Protein AF-A0A133YSD1-F1 (afdb_monomer)

Structure (mmCIF, N/CA/C/O backbone):
data_AF-A0A133YSD1-F1
#
_entry.id   AF-A0A133YSD1-F1
#
loop_
_atom_site.group_PDB
_atom_site.id
_atom_site.type_symbol
_atom_site.label_atom_id
_atom_site.label_alt_id
_atom_site.label_comp_id
_atom_site.label_asym_id
_atom_site.label_entity_id
_atom_site.label_seq_id
_atom_site.pdbx_PDB_ins_code
_atom_site.Cartn_x
_atom_site.Cartn_y
_atom_site.Cartn_z
_atom_site.occupancy
_atom_site.B_iso_or_equiv
_atom_site.auth_seq_id
_atom_site.auth_comp_id
_atom_site.auth_asym_id
_atom_site.auth_atom_id
_atom_site.pdbx_PDB_model_num
ATOM 1 N N . MET A 1 1 ? 44.578 26.032 -83.152 1.00 58.03 1 MET A N 1
ATOM 2 C CA . MET A 1 1 ? 44.368 26.162 -81.693 1.00 58.03 1 MET A CA 1
ATOM 3 C C . MET A 1 1 ? 45.734 26.444 -81.077 1.00 58.03 1 MET A C 1
ATOM 5 O O . MET A 1 1 ? 46.670 25.739 -81.428 1.00 58.03 1 MET A O 1
ATOM 9 N N . ASN A 1 2 ? 45.894 27.531 -80.316 1.00 68.88 2 ASN A N 1
ATOM 10 C CA . ASN A 1 2 ? 47.202 27.964 -79.796 1.00 68.88 2 ASN A CA 1
ATOM 11 C C . ASN A 1 2 ? 47.705 26.956 -78.739 1.00 68.88 2 ASN A C 1
ATOM 13 O O . ASN A 1 2 ? 46.908 26.518 -77.911 1.00 68.88 2 ASN A O 1
ATOM 17 N N . THR A 1 3 ? 48.989 26.585 -78.765 1.00 70.50 3 THR A N 1
ATOM 18 C CA . THR A 1 3 ? 49.609 25.597 -77.855 1.00 70.50 3 THR A CA 1
ATOM 19 C C . THR A 1 3 ? 49.386 25.946 -76.387 1.00 70.50 3 THR A C 1
ATOM 21 O O . THR A 1 3 ? 49.043 25.070 -75.597 1.00 70.50 3 THR A O 1
ATOM 24 N N . ALA A 1 4 ? 49.431 27.238 -76.055 1.00 69.56 4 ALA A N 1
ATOM 25 C CA . ALA A 1 4 ? 49.121 27.729 -74.717 1.00 69.56 4 ALA A CA 1
ATOM 26 C C . ALA A 1 4 ? 47.695 27.351 -74.277 1.00 69.56 4 ALA A C 1
ATOM 28 O O . ALA A 1 4 ? 47.485 26.901 -73.158 1.00 69.56 4 ALA A O 1
ATOM 29 N N . GLN A 1 5 ? 46.697 27.464 -75.163 1.00 65.62 5 GLN A N 1
ATOM 30 C CA . GLN A 1 5 ? 45.303 27.157 -74.818 1.00 65.62 5 GLN A CA 1
ATOM 31 C C . GLN A 1 5 ? 45.088 25.665 -74.537 1.00 65.62 5 GLN A C 1
ATOM 33 O O . GLN A 1 5 ? 44.284 25.321 -73.676 1.00 65.62 5 GLN A O 1
ATOM 38 N N . VAL A 1 6 ? 45.815 24.783 -75.229 1.00 70.81 6 VAL A N 1
ATOM 39 C CA . VAL A 1 6 ? 45.734 23.330 -75.010 1.00 70.81 6 VAL A CA 1
ATOM 40 C C . VAL A 1 6 ? 46.334 22.951 -73.651 1.00 70.81 6 VAL A C 1
ATOM 42 O O . VAL A 1 6 ? 45.753 22.142 -72.928 1.00 70.81 6 VAL A O 1
ATOM 45 N N . GLU A 1 7 ? 47.436 23.593 -73.263 1.00 73.19 7 GLU A N 1
ATOM 46 C CA . GLU A 1 7 ? 48.084 23.391 -71.963 1.00 73.19 7 GLU A CA 1
ATOM 47 C C . GLU A 1 7 ? 47.211 23.888 -70.797 1.00 73.19 7 GLU A C 1
ATOM 49 O O . GLU A 1 7 ? 47.020 23.168 -69.815 1.00 73.19 7 GLU A O 1
ATOM 54 N N . TYR A 1 8 ? 46.577 25.060 -70.936 1.00 73.62 8 TYR A N 1
ATOM 55 C CA . TYR A 1 8 ? 45.631 25.571 -69.934 1.00 73.62 8 TYR A CA 1
ATOM 56 C C . TYR A 1 8 ? 44.429 24.644 -69.732 1.00 73.62 8 TYR A C 1
ATOM 58 O O . TYR A 1 8 ? 44.005 24.424 -68.596 1.00 73.62 8 TYR A O 1
ATOM 66 N N . ILE A 1 9 ? 43.889 24.079 -70.815 1.00 73.81 9 IL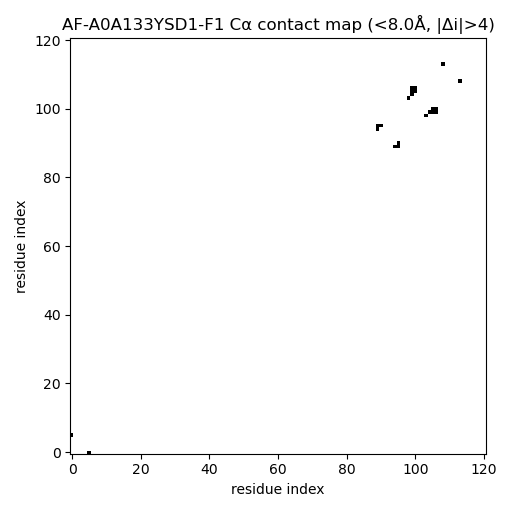E A N 1
ATOM 67 C CA . ILE A 1 9 ? 42.771 23.135 -70.732 1.00 73.81 9 ILE A CA 1
ATOM 68 C C . ILE A 1 9 ? 43.217 21.858 -70.004 1.00 73.81 9 ILE A C 1
ATOM 70 O O . ILE A 1 9 ? 42.516 21.413 -69.095 1.00 73.81 9 ILE A O 1
ATOM 74 N N . GLY A 1 10 ? 44.402 21.321 -70.316 1.00 73.19 10 GLY A N 1
ATOM 75 C CA . GLY A 1 10 ? 44.977 20.158 -69.627 1.00 73.19 10 GLY A CA 1
ATOM 76 C C . GLY A 1 10 ? 45.155 20.377 -68.121 1.00 73.19 10 GLY A C 1
ATOM 77 O O . GLY A 1 10 ? 44.603 19.622 -67.320 1.00 73.19 10 GLY A O 1
ATOM 78 N N . LEU A 1 11 ? 45.815 21.473 -67.737 1.00 73.31 11 LEU A N 1
ATOM 79 C CA . LEU A 1 11 ? 46.028 21.860 -66.335 1.00 73.31 11 LEU A CA 1
ATOM 80 C C . LEU A 1 11 ? 44.710 22.102 -65.583 1.00 73.31 11 LEU A C 1
ATOM 82 O O . LEU A 1 11 ? 44.595 21.780 -64.399 1.00 73.31 11 LEU A O 1
ATOM 86 N N . SER A 1 12 ? 43.699 22.667 -66.252 1.00 76.06 12 SER A N 1
ATOM 87 C CA . SER A 1 12 ? 42.379 22.881 -65.646 1.00 76.06 12 SER A CA 1
ATOM 88 C C . SER A 1 12 ? 41.651 21.562 -65.376 1.00 76.06 12 SER A C 1
ATOM 90 O O . SER A 1 12 ? 41.079 21.384 -64.300 1.00 76.06 12 SER A O 1
ATOM 92 N N . ASN A 1 13 ? 41.738 20.607 -66.303 1.00 74.19 13 ASN A N 1
ATOM 93 C CA . ASN A 1 13 ? 41.088 19.306 -66.183 1.00 74.19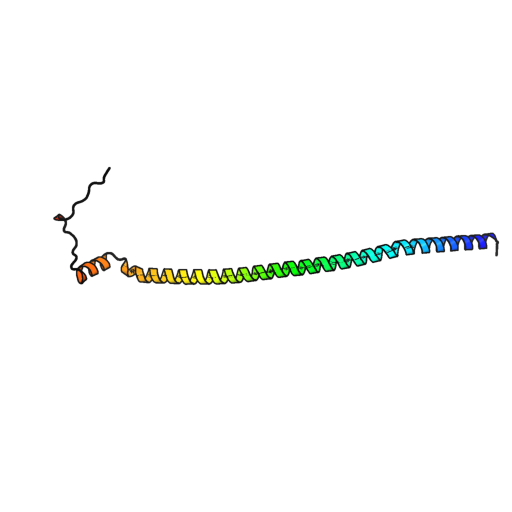 13 ASN A CA 1
ATOM 94 C C . ASN A 1 13 ? 41.739 18.449 -65.092 1.00 74.19 13 ASN A C 1
ATOM 96 O O . ASN A 1 13 ? 41.037 17.775 -64.338 1.00 74.19 13 ASN A O 1
ATOM 100 N N . GLU A 1 14 ? 43.062 18.524 -64.955 1.00 72.94 14 GLU A N 1
ATOM 101 C CA . GLU A 1 14 ? 43.816 17.802 -63.928 1.00 72.94 14 GLU A CA 1
ATOM 102 C C . GLU A 1 14 ? 43.494 18.321 -62.517 1.00 72.94 14 GLU A C 1
ATOM 104 O O . GLU A 1 14 ? 43.200 17.533 -61.617 1.00 72.94 14 GLU A O 1
ATOM 109 N N . ARG A 1 15 ? 43.382 19.647 -62.344 1.00 70.75 15 ARG A N 1
ATOM 110 C CA . ARG A 1 15 ? 42.923 20.257 -61.079 1.00 70.75 15 ARG A CA 1
ATOM 111 C C . ARG A 1 15 ? 41.477 19.899 -60.738 1.00 70.75 15 ARG A C 1
ATOM 113 O O . ARG A 1 15 ? 41.152 19.705 -59.567 1.00 70.75 15 ARG A O 1
ATOM 120 N N . ILE A 1 16 ? 40.595 19.806 -61.736 1.00 71.19 16 ILE A N 1
ATOM 121 C CA . ILE A 1 16 ? 39.201 19.383 -61.525 1.00 71.19 16 ILE A CA 1
ATOM 122 C C . ILE A 1 16 ? 39.144 17.910 -61.090 1.00 71.19 16 ILE A C 1
ATOM 124 O O . ILE A 1 16 ? 38.368 17.570 -60.193 1.00 71.19 16 ILE A O 1
ATOM 128 N N . LEU A 1 17 ? 39.977 17.044 -61.671 1.00 69.25 17 LEU A N 1
ATOM 129 C CA . LEU A 1 17 ? 40.064 15.629 -61.303 1.00 69.25 17 LEU A CA 1
ATOM 130 C C . LEU A 1 17 ? 40.641 15.434 -59.889 1.00 69.25 17 LEU A C 1
ATOM 132 O O . LEU A 1 17 ? 40.110 14.649 -59.097 1.00 69.25 17 LEU A O 1
ATOM 136 N N . GLU A 1 18 ? 41.677 16.192 -59.535 1.00 67.94 18 GLU A N 1
ATOM 137 C CA . GLU A 1 18 ? 42.282 16.179 -58.199 1.00 67.94 18 GLU A CA 1
ATOM 138 C C . GLU A 1 18 ? 41.298 16.668 -57.120 1.00 67.94 18 GLU A C 1
ATOM 140 O O . GLU A 1 18 ? 41.213 16.104 -56.028 1.00 67.94 18 GLU A O 1
ATOM 145 N N . ASN A 1 19 ? 40.490 17.685 -57.425 1.00 64.75 19 ASN A N 1
ATOM 146 C CA . ASN A 1 19 ? 39.504 18.201 -56.478 1.00 64.75 19 ASN A CA 1
ATOM 147 C C . ASN A 1 19 ? 38.330 17.222 -56.278 1.00 64.75 19 ASN A C 1
ATOM 149 O O . ASN A 1 19 ? 37.890 16.997 -55.149 1.00 64.75 19 ASN A O 1
ATOM 153 N N . LYS A 1 20 ? 37.870 16.552 -57.346 1.00 61.97 20 LYS A N 1
ATOM 154 C CA . LYS A 1 20 ? 36.837 15.504 -57.241 1.00 61.97 20 LYS A CA 1
ATOM 155 C C . LYS A 1 20 ? 37.292 14.315 -56.389 1.00 61.97 20 LYS A C 1
ATOM 157 O O . LYS A 1 20 ? 36.555 13.872 -55.513 1.00 61.97 20 LYS A O 1
ATOM 162 N N . THR A 1 21 ? 38.523 13.844 -56.581 1.00 60.25 21 THR A N 1
ATOM 163 C CA . THR A 1 21 ? 39.068 12.703 -55.819 1.00 60.25 21 THR A CA 1
ATOM 164 C C . THR A 1 21 ? 39.270 13.017 -54.332 1.00 60.25 21 THR A C 1
ATOM 166 O O . THR A 1 21 ? 39.033 12.154 -53.484 1.00 60.25 21 THR A O 1
ATOM 169 N N . LYS A 1 22 ? 39.622 14.261 -53.982 1.00 58.72 22 LYS A N 1
ATOM 170 C CA . LYS A 1 22 ? 39.720 14.720 -52.583 1.00 58.72 22 LYS A CA 1
ATOM 171 C C . LYS A 1 22 ? 38.350 14.896 -51.910 1.00 58.72 22 LYS A C 1
ATOM 173 O O . LYS A 1 22 ? 38.215 14.583 -50.727 1.00 58.72 22 LYS A O 1
ATOM 178 N N . ALA A 1 23 ? 37.327 15.340 -52.641 1.00 58.25 23 ALA A N 1
ATOM 179 C CA . ALA A 1 23 ? 35.975 15.541 -52.107 1.00 58.25 23 ALA A CA 1
ATOM 180 C C . ALA A 1 23 ? 35.220 14.222 -51.829 1.00 58.25 23 ALA A C 1
ATOM 182 O O . ALA A 1 23 ? 34.540 14.096 -50.803 1.00 58.25 23 ALA A O 1
ATOM 183 N N . ASP A 1 24 ? 35.383 13.214 -52.688 1.00 55.41 24 ASP A N 1
ATOM 184 C CA . ASP A 1 24 ? 34.696 11.920 -52.549 1.00 55.41 24 ASP A CA 1
ATOM 185 C C . ASP A 1 24 ? 35.234 11.075 -51.374 1.00 55.41 24 ASP A C 1
ATOM 187 O O . ASP A 1 24 ? 34.488 10.325 -50.736 1.00 55.41 24 ASP A O 1
ATOM 191 N N . GLY A 1 25 ? 36.517 11.222 -51.022 1.00 53.72 25 GLY A N 1
ATOM 192 C CA . GLY A 1 25 ? 37.140 10.491 -49.909 1.00 53.72 25 GLY A CA 1
ATOM 193 C C . GLY A 1 25 ? 36.747 10.995 -48.512 1.00 53.72 25 GLY A C 1
ATOM 194 O O . GLY A 1 25 ? 36.651 10.207 -47.568 1.00 53.72 25 GLY A O 1
ATOM 195 N N . ILE A 1 26 ? 36.482 12.298 -48.369 1.00 55.44 26 ILE A N 1
ATOM 196 C CA . ILE A 1 26 ? 36.186 12.940 -47.074 1.00 55.44 26 ILE A CA 1
ATOM 197 C C . ILE A 1 26 ? 34.705 12.769 -46.693 1.00 55.44 26 ILE A C 1
ATOM 199 O O . ILE A 1 26 ? 34.368 12.574 -45.523 1.00 55.44 26 ILE A O 1
ATOM 203 N N . THR A 1 27 ? 33.806 12.783 -47.678 1.00 54.09 27 THR A N 1
ATOM 204 C CA . THR A 1 27 ? 32.347 12.755 -47.463 1.00 54.09 27 THR A CA 1
ATOM 205 C C . THR A 1 27 ? 31.787 11.349 -47.235 1.00 54.09 27 THR A C 1
ATOM 207 O O . THR A 1 27 ? 30.820 11.174 -46.491 1.00 54.09 27 THR A O 1
ATOM 210 N N . ARG A 1 28 ? 32.409 10.311 -47.807 1.00 50.94 28 ARG A N 1
ATOM 211 C CA . ARG A 1 28 ? 31.916 8.927 -47.698 1.00 50.94 28 ARG A CA 1
ATOM 212 C C . ARG A 1 28 ? 32.181 8.293 -46.328 1.00 50.94 28 ARG A C 1
ATOM 214 O O . ARG A 1 28 ? 31.373 7.495 -45.858 1.00 50.94 28 ARG A O 1
ATOM 221 N N . LYS A 1 29 ? 33.274 8.672 -45.652 1.00 51.66 29 LYS A N 1
ATOM 222 C CA . LYS A 1 29 ? 33.590 8.178 -44.300 1.00 51.66 29 LYS A CA 1
ATOM 223 C C . LYS A 1 29 ? 32.648 8.776 -43.246 1.00 51.66 29 LYS A C 1
ATOM 225 O O . LYS A 1 29 ? 32.196 8.054 -42.365 1.00 51.66 29 LYS A O 1
ATOM 230 N N . SER A 1 30 ? 32.298 10.062 -43.357 1.00 58.69 30 SER A N 1
ATOM 231 C CA . SER A 1 30 ? 31.443 10.755 -42.379 1.00 58.69 30 SER A CA 1
ATOM 232 C C . SER A 1 30 ? 29.984 10.278 -42.390 1.00 58.69 30 SER A C 1
ATOM 234 O O . SER A 1 30 ? 29.359 10.216 -41.330 1.00 58.69 30 SER A O 1
ATOM 236 N N . SER A 1 31 ? 29.447 9.875 -43.550 1.00 61.03 31 SER A N 1
ATOM 237 C CA . SER A 1 31 ? 28.067 9.371 -43.643 1.00 61.03 31 SER A CA 1
ATOM 238 C C . SER A 1 31 ? 27.893 8.000 -42.971 1.00 61.03 31 SER A C 1
ATOM 240 O O . SER A 1 31 ? 26.881 7.764 -42.310 1.00 61.03 31 SER A O 1
ATOM 242 N N . LEU A 1 32 ? 28.910 7.130 -43.034 1.00 62.19 32 LEU A N 1
ATOM 243 C CA . LEU A 1 32 ? 28.895 5.829 -42.355 1.00 62.19 32 LEU A CA 1
ATOM 244 C C . LEU A 1 32 ? 28.902 5.983 -40.827 1.00 62.19 32 LEU A C 1
ATOM 246 O O . LEU A 1 32 ? 28.087 5.355 -40.151 1.00 62.19 32 LEU A O 1
ATOM 250 N N . TYR A 1 33 ? 29.747 6.865 -40.276 1.00 71.31 33 TYR A N 1
ATOM 251 C CA . TYR A 1 33 ? 29.742 7.160 -38.834 1.00 71.31 33 TYR A CA 1
ATOM 252 C C . TYR A 1 33 ? 28.422 7.795 -38.375 1.00 71.31 33 TYR A C 1
ATOM 254 O O . TYR A 1 33 ? 27.942 7.494 -37.282 1.00 71.31 33 TYR A O 1
ATOM 262 N N . LYS A 1 34 ? 27.792 8.620 -39.222 1.00 75.25 34 LYS A N 1
ATOM 263 C CA . LYS A 1 34 ? 26.469 9.198 -38.950 1.00 75.25 34 LYS A CA 1
ATOM 264 C C . LYS A 1 34 ? 25.380 8.121 -38.866 1.00 75.25 34 LYS A C 1
ATOM 266 O O . LYS A 1 34 ? 24.559 8.163 -37.953 1.00 75.25 34 LYS A O 1
ATOM 271 N N . ASN A 1 35 ? 25.406 7.133 -39.760 1.00 79.75 35 ASN A N 1
ATOM 272 C CA . ASN A 1 35 ? 24.446 6.025 -39.754 1.00 79.75 35 ASN A CA 1
ATOM 273 C C . ASN A 1 35 ? 24.642 5.098 -38.543 1.00 79.75 35 ASN A C 1
ATOM 275 O O . ASN A 1 35 ? 23.665 4.701 -37.914 1.00 79.75 35 ASN A O 1
ATOM 279 N N . ILE A 1 36 ? 25.892 4.808 -38.165 1.00 86.69 36 ILE A N 1
ATOM 280 C CA . ILE A 1 36 ? 26.209 4.012 -36.965 1.00 86.69 36 ILE A CA 1
ATOM 281 C C . ILE A 1 36 ? 25.747 4.732 -35.691 1.00 86.69 36 ILE A C 1
ATOM 283 O O . ILE A 1 36 ? 25.145 4.109 -34.820 1.00 86.69 36 ILE A O 1
ATOM 287 N N . SER A 1 37 ? 25.975 6.046 -35.597 1.00 86.38 37 SER A N 1
ATOM 288 C CA . SER A 1 37 ? 25.512 6.865 -34.469 1.00 86.38 37 SER A CA 1
ATOM 289 C C . SER A 1 37 ? 23.983 6.863 -34.342 1.00 86.38 37 SER A C 1
ATOM 291 O O . SER A 1 37 ? 23.452 6.681 -33.247 1.00 86.38 37 SER A O 1
ATOM 293 N N . LEU A 1 38 ? 23.262 6.969 -35.464 1.00 90.00 38 LEU A N 1
ATOM 294 C CA . LEU A 1 38 ? 21.799 6.866 -35.481 1.00 90.00 38 LEU A CA 1
ATOM 295 C C . LEU A 1 38 ? 21.305 5.498 -35.001 1.00 90.00 38 LEU A C 1
ATOM 297 O O . LEU A 1 38 ? 20.401 5.439 -34.171 1.00 90.00 38 LEU A O 1
ATOM 301 N N . ILE A 1 39 ? 21.912 4.407 -35.475 1.00 91.69 39 ILE A N 1
ATOM 302 C CA . ILE A 1 39 ? 21.556 3.049 -35.037 1.00 91.69 39 ILE A CA 1
ATOM 303 C C . ILE A 1 39 ? 21.807 2.894 -33.534 1.00 91.69 39 ILE A C 1
ATOM 305 O O . ILE A 1 39 ? 20.941 2.393 -32.819 1.00 91.69 39 ILE A O 1
ATOM 309 N N . LEU A 1 40 ? 22.948 3.375 -33.035 1.00 93.44 40 LEU A N 1
ATOM 310 C CA . LEU A 1 40 ? 23.270 3.333 -31.610 1.00 93.44 40 LEU A CA 1
ATOM 311 C C . LEU A 1 40 ? 22.234 4.099 -30.777 1.00 93.44 40 LEU A C 1
ATOM 313 O O . LEU A 1 40 ? 21.794 3.605 -29.742 1.00 93.44 40 LEU A O 1
ATOM 317 N N . PHE A 1 41 ? 21.799 5.270 -31.246 1.00 94.50 41 PHE A N 1
ATOM 318 C CA . PHE A 1 41 ? 20.773 6.067 -30.577 1.00 94.50 41 PHE A CA 1
ATOM 319 C C . PHE A 1 41 ? 1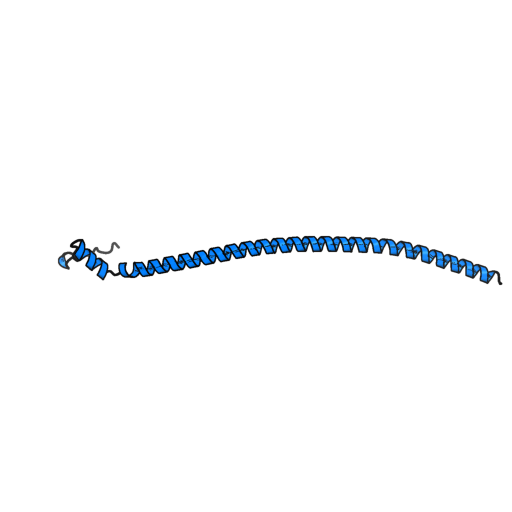9.408 5.363 -30.554 1.00 94.50 41 PHE A C 1
ATOM 321 O O . PHE A 1 41 ? 18.730 5.350 -29.525 1.00 94.50 41 PHE A O 1
ATOM 328 N N . VAL A 1 42 ? 19.015 4.719 -31.657 1.00 95.56 42 VAL A N 1
ATOM 329 C CA . VAL A 1 42 ? 17.776 3.924 -31.730 1.00 95.56 42 VAL A CA 1
ATOM 330 C C . VAL A 1 42 ? 17.827 2.741 -30.762 1.00 95.56 42 VAL A C 1
ATOM 332 O O . VAL A 1 42 ? 16.863 2.489 -30.039 1.00 95.56 42 VAL A O 1
ATOM 335 N N . VAL A 1 43 ? 18.960 2.042 -30.680 1.00 96.00 43 VAL A N 1
ATOM 336 C CA . VAL A 1 43 ? 19.137 0.947 -29.716 1.00 96.00 43 VAL A CA 1
ATOM 337 C C . VAL A 1 43 ? 19.053 1.472 -28.284 1.00 96.00 43 VAL A C 1
ATOM 339 O O . VAL A 1 43 ? 18.315 0.910 -27.476 1.00 96.00 43 VAL A O 1
ATOM 342 N N . LEU A 1 44 ? 19.737 2.579 -27.973 1.00 96.12 44 LEU A N 1
ATOM 343 C CA . LEU A 1 44 ? 19.706 3.181 -26.639 1.00 96.12 44 LEU A CA 1
ATOM 344 C C . LEU A 1 44 ? 18.278 3.547 -26.222 1.00 96.12 44 LEU A C 1
ATOM 346 O O . LEU A 1 44 ? 17.816 3.149 -25.156 1.00 96.12 44 LEU A O 1
ATOM 350 N N . THR A 1 45 ? 17.569 4.282 -27.078 1.00 95.88 45 THR A N 1
ATOM 351 C CA . THR A 1 45 ? 16.191 4.724 -26.816 1.00 95.88 45 THR A CA 1
ATOM 352 C C . THR A 1 45 ? 15.235 3.545 -26.652 1.00 95.88 45 THR A C 1
ATOM 354 O O . THR A 1 45 ? 14.385 3.567 -25.761 1.00 95.88 45 THR A O 1
ATOM 357 N N . THR A 1 46 ? 15.422 2.479 -27.430 1.00 96.06 46 THR A N 1
ATOM 358 C CA . THR A 1 46 ? 14.652 1.236 -27.289 1.00 96.06 46 THR A CA 1
ATOM 359 C C . THR A 1 46 ? 14.897 0.577 -25.931 1.00 96.06 46 THR A C 1
ATOM 361 O O . THR A 1 46 ? 13.943 0.226 -25.238 1.00 96.06 46 THR A O 1
ATOM 364 N N . VAL A 1 47 ? 16.156 0.463 -25.499 1.00 96.75 47 VAL A N 1
ATOM 365 C CA . VAL A 1 47 ? 16.501 -0.101 -24.182 1.00 96.75 47 VAL A CA 1
ATOM 366 C C . VAL A 1 47 ? 15.893 0.734 -23.053 1.00 96.75 47 VAL A C 1
ATOM 368 O O . VAL A 1 47 ? 15.267 0.181 -22.147 1.00 96.75 47 VAL A O 1
ATOM 371 N N . PHE A 1 48 ? 15.997 2.064 -23.126 1.00 96.75 48 PHE A N 1
ATOM 372 C CA . PHE A 1 48 ? 15.372 2.955 -22.144 1.00 96.75 48 PHE A CA 1
ATOM 373 C C . PHE A 1 48 ? 13.850 2.798 -22.096 1.00 96.75 48 PHE A C 1
ATOM 375 O O . PHE A 1 48 ? 13.279 2.769 -21.006 1.00 96.75 48 PHE A O 1
ATOM 382 N N . SER A 1 49 ? 13.193 2.638 -23.246 1.00 96.06 49 SER A N 1
ATOM 383 C CA . SER A 1 49 ? 11.746 2.408 -23.310 1.00 96.06 49 SER A CA 1
ATOM 384 C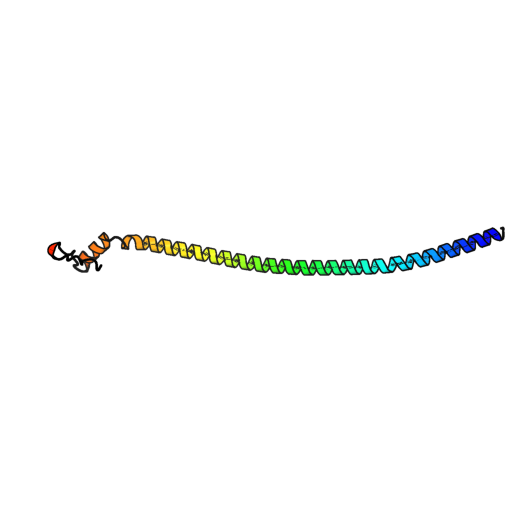 C . SER A 1 49 ? 11.332 1.147 -22.541 1.00 96.06 49 SER A C 1
ATOM 386 O O . SER A 1 49 ? 10.405 1.194 -21.729 1.00 96.06 49 SER A O 1
ATOM 388 N N . VAL A 1 50 ? 12.071 0.045 -22.710 1.00 96.06 50 VAL A N 1
ATOM 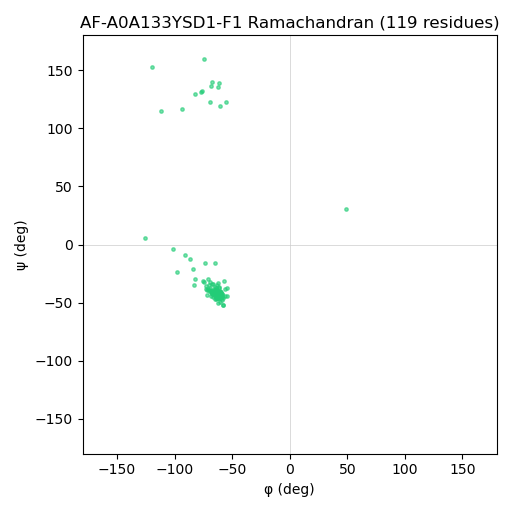389 C CA . VAL A 1 50 ? 11.812 -1.214 -21.990 1.00 96.06 50 VAL A CA 1
ATOM 390 C C . VAL A 1 50 ? 12.012 -1.049 -20.480 1.00 96.06 50 VAL A C 1
ATOM 392 O O . VAL A 1 50 ? 11.187 -1.523 -19.698 1.00 96.06 50 VAL A O 1
ATO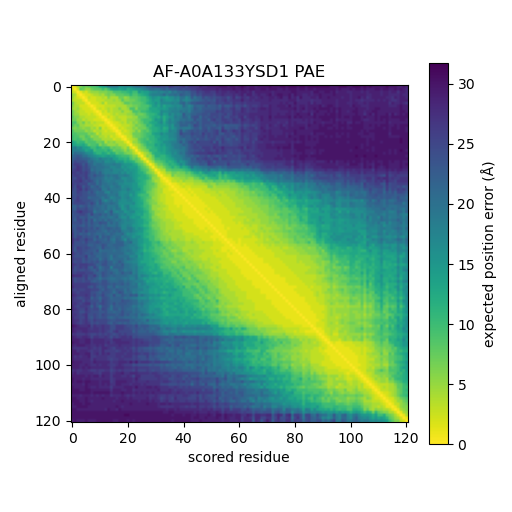M 395 N N . ILE A 1 51 ? 13.063 -0.340 -20.053 1.00 96.50 51 ILE A N 1
ATOM 396 C CA . ILE A 1 51 ? 13.333 -0.080 -18.628 1.00 96.50 51 ILE A CA 1
ATOM 397 C C . ILE A 1 51 ? 12.192 0.725 -17.994 1.00 96.50 51 ILE A C 1
ATOM 399 O O . ILE A 1 51 ? 11.701 0.363 -16.922 1.00 96.50 51 ILE A O 1
ATOM 403 N N . ILE A 1 52 ? 11.739 1.789 -18.663 1.00 95.62 52 ILE A N 1
ATOM 404 C CA . ILE A 1 52 ? 10.632 2.628 -18.182 1.00 95.62 52 ILE A CA 1
ATOM 405 C C . ILE A 1 52 ? 9.349 1.799 -18.066 1.00 95.62 52 ILE A C 1
ATOM 407 O O . ILE A 1 52 ? 8.646 1.886 -17.057 1.00 95.62 52 ILE A O 1
ATOM 411 N N . LEU A 1 53 ? 9.065 0.949 -19.056 1.00 96.06 53 LEU A N 1
ATOM 412 C CA . LEU A 1 53 ? 7.892 0.078 -19.043 1.00 96.06 53 LEU A CA 1
ATOM 413 C C . LEU A 1 53 ? 7.933 -0.926 -17.882 1.00 96.06 53 LEU A C 1
ATOM 415 O O . LEU A 1 53 ? 6.925 -1.133 -17.202 1.00 96.06 53 LEU A O 1
ATOM 419 N N . TYR A 1 54 ? 9.100 -1.514 -17.613 1.00 95.38 54 TYR A N 1
ATOM 420 C CA . TYR A 1 54 ? 9.282 -2.417 -16.477 1.00 95.38 54 TYR A CA 1
ATOM 421 C C . TYR A 1 54 ? 9.079 -1.695 -15.137 1.00 95.38 54 TYR A C 1
ATOM 423 O O . TYR A 1 54 ? 8.402 -2.210 -14.241 1.00 95.38 54 TYR A O 1
ATOM 431 N N . GLY A 1 55 ? 9.589 -0.465 -15.019 1.00 95.00 55 GLY A N 1
ATOM 432 C CA . GLY A 1 55 ? 9.333 0.403 -13.869 1.00 95.00 55 GLY A CA 1
ATOM 433 C C . GLY A 1 55 ? 7.840 0.669 -13.667 1.00 95.00 55 GLY A C 1
ATOM 434 O O . GLY A 1 55 ? 7.324 0.497 -12.561 1.00 95.00 55 GLY A O 1
ATOM 435 N N . TYR A 1 56 ? 7.122 0.997 -14.744 1.00 95.62 56 TYR A N 1
ATOM 436 C CA . TYR A 1 56 ? 5.678 1.232 -14.708 1.00 95.62 56 TYR A CA 1
ATOM 437 C C . TYR A 1 56 ? 4.891 -0.004 -14.250 1.00 95.62 56 TYR A C 1
ATOM 439 O O . TYR A 1 56 ? 4.015 0.104 -13.390 1.00 95.62 56 TYR A O 1
ATOM 447 N N . LEU A 1 57 ? 5.233 -1.193 -14.757 1.00 94.06 57 LEU A N 1
ATOM 448 C CA . LEU A 1 57 ? 4.617 -2.457 -14.336 1.00 94.06 57 LEU A CA 1
ATOM 449 C C . LEU A 1 57 ? 4.794 -2.708 -12.833 1.00 94.06 57 LEU A C 1
ATOM 451 O O . LEU A 1 57 ? 3.847 -3.120 -12.154 1.00 94.06 57 LEU A O 1
ATOM 455 N N . ASN A 1 58 ? 5.985 -2.433 -12.300 1.00 95.62 58 ASN A N 1
ATOM 456 C CA . ASN A 1 58 ? 6.259 -2.607 -10.878 1.00 95.62 58 ASN A CA 1
ATOM 457 C C . ASN A 1 58 ? 5.459 -1.615 -10.017 1.00 95.62 58 ASN A C 1
ATOM 459 O O . ASN A 1 58 ? 4.849 -2.020 -9.026 1.00 95.62 58 ASN A O 1
ATOM 463 N N . ILE A 1 59 ? 5.381 -0.346 -10.432 1.00 95.38 59 ILE A N 1
ATOM 464 C CA . ILE A 1 59 ? 4.560 0.678 -9.764 1.00 95.38 59 ILE A CA 1
ATOM 465 C C . ILE A 1 59 ? 3.080 0.278 -9.789 1.00 95.38 59 ILE A C 1
ATOM 467 O O . ILE A 1 59 ? 2.410 0.310 -8.759 1.00 95.38 59 ILE A O 1
ATOM 471 N N . ALA A 1 60 ? 2.566 -0.176 -10.933 1.00 95.06 60 ALA A N 1
ATOM 472 C CA . ALA A 1 60 ? 1.181 -0.623 -11.057 1.00 95.06 60 ALA A CA 1
ATOM 473 C C . ALA A 1 60 ? 0.874 -1.813 -10.130 1.00 95.06 60 ALA A C 1
ATOM 475 O O . ALA A 1 60 ? -0.175 -1.847 -9.479 1.00 95.06 60 ALA A O 1
ATOM 476 N N . LYS A 1 61 ? 1.800 -2.774 -10.017 1.00 96.31 61 LYS A N 1
ATOM 477 C CA . LYS A 1 61 ? 1.680 -3.905 -9.085 1.00 96.31 61 LYS A CA 1
ATOM 478 C C . LYS A 1 61 ? 1.656 -3.435 -7.629 1.00 96.31 61 LYS A C 1
ATOM 480 O O . LYS A 1 61 ? 0.824 -3.910 -6.854 1.00 96.31 61 LYS A O 1
ATOM 485 N N . GLN A 1 62 ? 2.530 -2.500 -7.261 1.00 96.00 62 GLN A N 1
ATOM 486 C CA . GLN A 1 62 ? 2.561 -1.928 -5.913 1.00 96.00 62 GLN A CA 1
ATOM 487 C C . GLN A 1 62 ? 1.275 -1.157 -5.595 1.00 96.00 62 GLN A C 1
ATOM 489 O O . GLN A 1 62 ? 0.684 -1.394 -4.545 1.00 96.00 62 GLN A O 1
ATOM 494 N N . ASN A 1 63 ? 0.770 -0.339 -6.522 1.00 95.81 63 ASN A N 1
ATOM 495 C CA . ASN A 1 63 ? -0.490 0.391 -6.355 1.00 95.81 63 ASN A CA 1
ATOM 496 C C . ASN A 1 63 ? -1.681 -0.547 -6.129 1.00 95.81 63 ASN A C 1
ATOM 498 O O . ASN A 1 63 ? -2.511 -0.298 -5.258 1.00 95.81 63 ASN A O 1
ATOM 502 N N . ARG A 1 64 ? -1.749 -1.676 -6.847 1.00 95.38 64 ARG A N 1
ATOM 503 C CA . ARG A 1 64 ? -2.782 -2.697 -6.597 1.00 95.38 64 ARG A CA 1
ATOM 504 C C . ARG A 1 64 ? -2.682 -3.288 -5.193 1.00 95.38 64 ARG A C 1
ATOM 506 O O . ARG A 1 64 ? -3.705 -3.450 -4.527 1.00 95.38 64 ARG A O 1
ATOM 513 N N . LYS A 1 65 ? -1.464 -3.582 -4.730 1.00 96.81 65 LYS A N 1
ATOM 514 C CA . LYS A 1 65 ? -1.234 -4.085 -3.370 1.00 96.81 65 LYS A CA 1
ATOM 515 C C . LYS A 1 65 ? -1.663 -3.058 -2.320 1.00 96.81 65 LYS A C 1
ATOM 517 O O . LYS A 1 65 ? -2.359 -3.425 -1.381 1.00 96.81 65 LYS A O 1
ATOM 522 N N . ILE A 1 66 ? -1.309 -1.787 -2.511 1.00 96.81 66 ILE A N 1
ATOM 523 C CA . ILE A 1 66 ? -1.713 -0.681 -1.631 1.00 96.81 66 ILE A 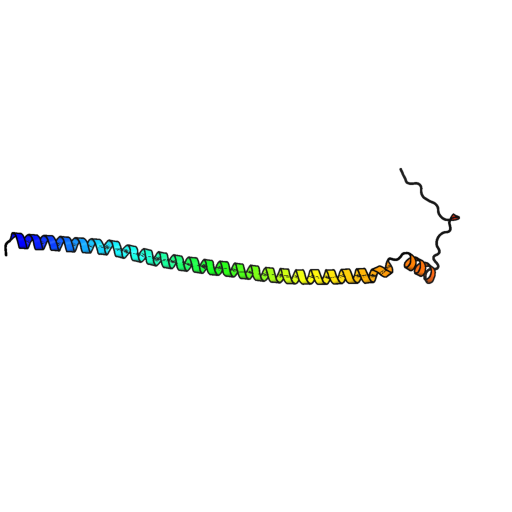CA 1
ATOM 524 C C . ILE A 1 66 ? -3.238 -0.569 -1.570 1.00 96.81 66 ILE A C 1
ATOM 526 O O . ILE A 1 66 ? -3.799 -0.519 -0.482 1.00 96.81 66 ILE A O 1
ATOM 530 N N . ASN A 1 67 ? -3.922 -0.598 -2.715 1.00 96.25 67 ASN A N 1
ATOM 531 C CA . ASN A 1 67 ? -5.383 -0.508 -2.749 1.00 96.25 67 ASN A CA 1
ATOM 532 C C . ASN A 1 67 ? -6.054 -1.680 -2.026 1.00 96.25 67 ASN A C 1
ATOM 534 O O . ASN A 1 67 ? -7.012 -1.474 -1.285 1.00 96.25 67 ASN A O 1
ATOM 538 N N . THR A 1 68 ? -5.519 -2.890 -2.199 1.00 96.94 68 THR A N 1
ATOM 539 C CA . THR A 1 68 ? -6.024 -4.084 -1.507 1.00 96.94 68 THR A CA 1
ATOM 540 C C . THR A 1 68 ? -5.865 -3.931 0.007 1.00 96.94 68 THR A C 1
ATOM 542 O O . THR A 1 68 ? -6.845 -4.044 0.738 1.00 96.94 68 THR A O 1
ATOM 545 N N . LEU A 1 69 ? -4.668 -3.565 0.473 1.00 97.25 69 LEU A N 1
ATOM 546 C CA . LEU A 1 69 ? -4.399 -3.335 1.896 1.00 97.25 69 LEU A CA 1
ATOM 547 C C . LEU A 1 69 ? -5.268 -2.215 2.480 1.00 97.25 69 LEU A C 1
ATOM 549 O O . LEU A 1 69 ? -5.794 -2.352 3.578 1.00 97.25 69 LEU A O 1
ATOM 553 N N . ASN A 1 70 ? -5.474 -1.122 1.745 1.00 97.06 70 ASN A N 1
ATOM 554 C CA . ASN A 1 70 ? -6.337 -0.029 2.192 1.00 97.06 70 ASN A CA 1
ATOM 555 C C . ASN A 1 70 ? -7.798 -0.472 2.334 1.00 97.06 70 ASN A C 1
ATOM 557 O O . ASN A 1 70 ? -8.467 -0.073 3.287 1.00 97.06 70 ASN A O 1
ATOM 561 N N . SER A 1 71 ? -8.291 -1.308 1.414 1.00 96.19 71 SER A N 1
ATOM 562 C CA . SER A 1 71 ? -9.641 -1.871 1.521 1.00 96.19 71 SER A CA 1
ATOM 563 C C . SER A 1 71 ? -9.779 -2.800 2.730 1.00 96.19 71 SER A C 1
ATOM 565 O O . SER A 1 71 ? -10.773 -2.726 3.452 1.00 96.19 71 SER A O 1
ATOM 567 N N . GLU A 1 72 ? -8.747 -3.597 3.016 1.00 97.25 72 GLU A N 1
ATOM 568 C CA . GLU A 1 72 ? -8.698 -4.472 4.186 1.00 97.25 72 GLU A CA 1
ATOM 569 C C . GLU A 1 72 ? -8.687 -3.658 5.488 1.00 97.25 72 GLU A C 1
ATOM 571 O O . GLU A 1 72 ? -9.515 -3.893 6.367 1.00 97.25 72 GLU A O 1
ATOM 576 N N . ILE A 1 73 ? -7.847 -2.621 5.579 1.00 97.00 73 ILE A N 1
ATOM 577 C CA . ILE A 1 73 ? -7.811 -1.695 6.723 1.00 97.00 73 ILE A CA 1
ATOM 578 C C . ILE A 1 73 ? -9.182 -1.059 6.957 1.00 97.00 73 ILE A C 1
ATOM 580 O O . ILE A 1 73 ? -9.630 -0.963 8.102 1.00 97.00 73 ILE A O 1
ATOM 584 N N . LEU A 1 74 ? -9.854 -0.621 5.890 1.00 97.19 74 LEU A N 1
ATOM 585 C CA . LEU A 1 74 ? -11.183 -0.033 6.002 1.00 97.19 74 LEU A CA 1
ATOM 586 C C . LEU A 1 74 ? -12.188 -1.052 6.551 1.00 97.19 74 LEU A C 1
ATOM 588 O O . LEU A 1 74 ? -12.924 -0.728 7.480 1.00 97.19 74 LEU A O 1
ATOM 592 N N . SER A 1 75 ? -12.171 -2.284 6.035 1.00 97.12 75 SER A N 1
ATOM 593 C CA . SER A 1 75 ? -13.061 -3.354 6.497 1.00 97.12 75 SER A CA 1
ATOM 594 C C . SER A 1 75 ? -12.848 -3.691 7.978 1.00 97.12 75 SER A C 1
ATOM 596 O O . SER A 1 75 ? -13.810 -3.706 8.747 1.00 97.12 75 SER A O 1
ATOM 598 N N . LEU A 1 76 ? -11.591 -3.833 8.411 1.00 97.50 76 LEU A N 1
ATOM 599 C CA . LEU A 1 76 ? -11.229 -4.102 9.804 1.00 97.50 76 LEU A CA 1
ATOM 600 C C . LEU A 1 76 ? -11.609 -2.940 10.723 1.00 97.50 76 LEU A C 1
ATOM 602 O O . LEU A 1 76 ? -12.049 -3.146 11.854 1.00 97.50 76 LEU A O 1
ATOM 606 N N . LYS A 1 77 ? -11.471 -1.698 10.247 1.00 96.69 77 LYS A N 1
ATOM 607 C CA . LYS A 1 77 ? -11.901 -0.514 10.995 1.00 96.69 77 LYS A CA 1
ATOM 608 C C . LYS A 1 77 ? -13.413 -0.520 11.207 1.00 96.69 77 LYS A C 1
ATOM 610 O O . LYS A 1 77 ? -13.853 -0.318 12.336 1.00 96.69 77 LYS A O 1
ATOM 615 N N . THR A 1 78 ? -14.185 -0.794 10.158 1.00 96.94 78 THR A N 1
ATOM 616 C CA . THR A 1 78 ? -15.644 -0.925 10.247 1.00 96.94 78 THR A CA 1
ATOM 617 C C . THR A 1 78 ? -16.048 -2.051 11.193 1.00 96.94 78 THR A C 1
ATOM 619 O O . THR A 1 78 ? -16.950 -1.868 12.008 1.00 96.94 78 THR A O 1
ATOM 622 N N . GLU A 1 79 ? -15.368 -3.195 11.140 1.00 96.94 79 GLU A N 1
ATOM 623 C CA . GLU A 1 79 ? -15.629 -4.310 12.048 1.00 96.94 79 GLU A CA 1
ATOM 624 C C . GLU A 1 79 ? -15.348 -3.930 13.510 1.00 96.94 79 GLU A C 1
ATOM 626 O O . GLU A 1 79 ? -16.189 -4.145 14.385 1.00 96.94 79 GLU A O 1
ATOM 631 N N . ARG A 1 80 ? -14.211 -3.280 13.775 1.00 96.31 80 ARG A N 1
ATOM 632 C CA . ARG A 1 80 ? -13.871 -2.764 15.107 1.00 96.31 80 ARG A CA 1
ATOM 633 C C . ARG A 1 80 ? -14.909 -1.768 15.616 1.00 96.31 80 ARG A C 1
ATOM 635 O O . ARG A 1 80 ? -15.303 -1.842 16.779 1.00 96.31 80 ARG A O 1
ATOM 642 N N . ASP A 1 81 ? -15.348 -0.837 14.776 1.00 96.62 81 ASP A N 1
ATOM 643 C CA . ASP A 1 81 ? -16.357 0.155 15.156 1.00 96.62 81 ASP A CA 1
ATOM 644 C C . ASP A 1 81 ? -17.713 -0.520 15.436 1.00 96.62 81 ASP A C 1
ATOM 646 O O . ASP A 1 81 ? -18.367 -0.196 16.427 1.00 96.62 81 ASP A O 1
ATOM 650 N N . ASN A 1 82 ? -18.086 -1.541 14.660 1.00 96.69 82 ASN A N 1
ATOM 651 C CA . ASN A 1 82 ? -19.279 -2.350 14.913 1.00 96.69 82 ASN A CA 1
ATOM 652 C C . ASN A 1 82 ? -19.203 -3.091 16.257 1.00 96.69 82 ASN A C 1
ATOM 654 O O . ASN A 1 82 ? -20.163 -3.077 17.028 1.00 96.69 82 ASN A O 1
ATOM 658 N N . TYR A 1 83 ? -18.066 -3.716 16.582 1.00 95.38 83 TYR A N 1
ATOM 659 C CA . TYR A 1 83 ? -17.887 -4.336 17.898 1.00 95.38 83 TYR A CA 1
ATOM 660 C C . TYR A 1 83 ? -17.937 -3.310 19.027 1.00 95.38 83 TYR A C 1
ATOM 662 O O . TYR A 1 83 ? -18.554 -3.583 20.053 1.00 95.38 83 TYR A O 1
ATOM 670 N N . ASN A 1 84 ? -17.359 -2.122 18.841 1.00 94.38 84 ASN A N 1
ATOM 671 C CA . ASN A 1 84 ? -17.445 -1.055 19.836 1.00 94.38 84 ASN A CA 1
ATOM 672 C C . ASN A 1 84 ? -18.895 -0.649 20.114 1.00 94.38 84 ASN A C 1
ATOM 674 O O . ASN A 1 84 ? -19.277 -0.588 21.281 1.00 94.38 84 ASN A O 1
ATOM 678 N N . ILE A 1 85 ? -19.706 -0.458 19.071 1.00 92.50 85 ILE A N 1
ATOM 679 C CA . ILE A 1 85 ? -21.141 -0.162 19.207 1.00 92.50 85 ILE A CA 1
ATOM 680 C C . ILE A 1 85 ? -21.858 -1.312 19.923 1.00 92.50 85 ILE A C 1
ATOM 682 O O . ILE A 1 85 ? -22.632 -1.088 20.850 1.00 92.50 85 ILE A O 1
ATOM 686 N N . LYS A 1 86 ? -21.577 -2.568 19.552 1.00 91.62 86 LYS A N 1
ATOM 687 C CA . LYS A 1 86 ? -22.174 -3.744 20.210 1.00 91.62 86 LYS A CA 1
ATOM 688 C C . LYS A 1 86 ? -21.795 -3.855 21.687 1.00 91.62 86 LYS A C 1
ATOM 690 O O . LYS A 1 86 ? -22.596 -4.352 22.473 1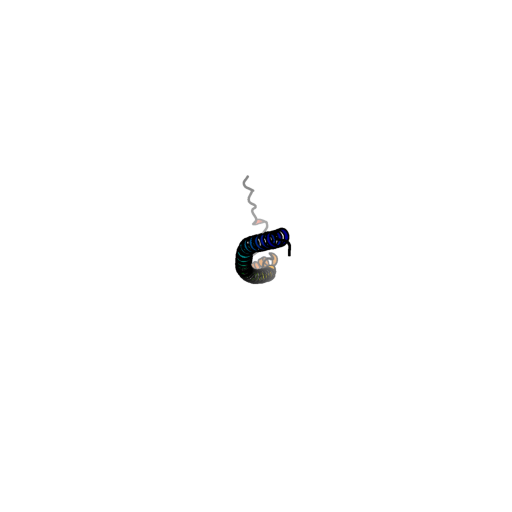.00 91.62 86 LYS A O 1
ATOM 695 N N . LEU A 1 87 ? -20.594 -3.424 22.067 1.00 90.00 87 LEU A N 1
ATOM 696 C CA . LEU A 1 87 ? -20.096 -3.471 23.443 1.00 90.00 87 LEU A CA 1
ATOM 697 C C . LEU A 1 87 ? -20.542 -2.273 24.286 1.00 90.00 87 LEU A C 1
ATOM 699 O O . LEU A 1 87 ? -20.557 -2.371 25.513 1.00 90.00 87 LEU A O 1
ATOM 703 N N . GLU A 1 88 ? -20.926 -1.161 23.667 1.00 87.00 88 GLU A N 1
ATOM 704 C CA . GLU A 1 88 ? -21.316 0.070 24.355 1.00 87.00 88 GLU A CA 1
ATOM 705 C C . GLU A 1 88 ? -22.433 -0.140 25.403 1.00 87.00 88 GLU A C 1
ATOM 707 O O . GLU A 1 88 ? -22.242 0.268 26.553 1.00 87.00 88 GLU A O 1
ATOM 712 N N . PRO A 1 89 ? -23.513 -0.904 25.130 1.00 86.38 89 PRO A N 1
ATOM 713 C CA . PRO A 1 89 ? -24.538 -1.210 26.132 1.00 86.38 89 PRO A CA 1
ATOM 714 C C . PRO A 1 89 ? -24.046 -2.067 27.308 1.00 86.38 89 PRO A C 1
ATOM 716 O O . PRO A 1 89 ? -24.743 -2.200 28.313 1.00 86.38 89 PRO A O 1
ATOM 719 N N . TYR A 1 90 ? -22.886 -2.717 27.197 1.00 85.25 90 TYR A N 1
ATOM 720 C CA . TYR A 1 90 ? -22.303 -3.559 28.249 1.00 85.25 90 TYR A CA 1
ATOM 721 C C . TYR A 1 90 ? -21.372 -2.790 29.184 1.00 85.25 90 TYR A C 1
ATOM 723 O O . TYR A 1 90 ? -21.005 -3.324 30.226 1.00 85.25 90 TYR A O 1
ATOM 731 N N . LYS A 1 91 ? -21.035 -1.535 28.866 1.00 84.50 91 LYS A N 1
ATOM 732 C CA . LYS A 1 91 ? -20.182 -0.689 29.712 1.00 84.50 91 LYS A CA 1
ATOM 733 C C . LYS A 1 91 ? -20.932 0.086 30.794 1.00 84.50 91 LYS A C 1
ATOM 735 O O . LYS A 1 91 ? -20.281 0.646 31.673 1.00 84.50 91 LYS A O 1
ATOM 740 N N . SER A 1 92 ? -22.263 0.163 30.750 1.00 87.56 92 SER A N 1
ATOM 741 C CA . SER A 1 92 ? -23.000 0.964 31.731 1.00 87.56 92 SER A CA 1
ATOM 742 C C . SER A 1 92 ? -22.938 0.333 33.124 1.00 87.56 92 SER A C 1
ATOM 744 O O . SER A 1 92 ? -23.354 -0.809 33.337 1.00 87.56 92 SER A O 1
ATOM 746 N N . VAL A 1 93 ? -22.432 1.108 34.090 1.00 84.62 93 VAL A N 1
ATOM 747 C CA . VAL A 1 93 ? -22.310 0.699 35.499 1.00 84.62 93 VAL A CA 1
ATOM 748 C C . VAL A 1 93 ? -23.669 0.278 36.056 1.00 84.62 93 VAL A C 1
ATOM 750 O O . VAL A 1 93 ? -23.753 -0.733 36.745 1.00 84.62 93 VAL A O 1
ATOM 753 N N . ASP A 1 94 ? -24.744 0.968 35.672 1.00 85.81 94 ASP A N 1
ATOM 754 C CA . ASP A 1 94 ? -26.108 0.645 36.102 1.00 85.81 94 ASP A CA 1
ATOM 755 C C . ASP A 1 94 ? -26.566 -0.739 35.634 1.00 85.81 94 ASP A C 1
ATOM 757 O O . ASP A 1 94 ? -27.173 -1.494 36.397 1.00 85.81 94 ASP A O 1
ATOM 761 N N . ARG A 1 95 ? -26.259 -1.119 34.386 1.00 85.88 95 ARG A N 1
ATOM 762 C CA . ARG A 1 95 ? -26.607 -2.450 33.872 1.00 85.88 95 ARG A CA 1
ATOM 763 C C . ARG A 1 95 ? -25.771 -3.531 34.540 1.00 85.88 95 ARG A C 1
ATOM 765 O O . ARG A 1 95 ? -26.314 -4.587 34.865 1.00 85.88 95 ARG A O 1
ATOM 772 N N . ILE A 1 96 ? -24.485 -3.264 34.759 1.00 86.88 96 ILE A N 1
ATOM 773 C CA . ILE A 1 96 ? -23.587 -4.166 35.488 1.00 86.88 96 ILE A CA 1
ATOM 774 C C . ILE A 1 96 ? -24.113 -4.375 36.913 1.00 86.88 96 ILE A C 1
ATOM 776 O O . ILE A 1 96 ? -24.296 -5.516 37.325 1.00 86.88 96 ILE A O 1
ATOM 780 N N . ALA A 1 97 ? -24.445 -3.301 37.629 1.00 85.25 97 ALA A N 1
ATOM 781 C CA . ALA A 1 97 ? -25.005 -3.355 38.976 1.00 85.25 97 ALA A CA 1
ATOM 782 C C . ALA A 1 97 ? -26.341 -4.112 39.017 1.00 85.25 97 ALA A C 1
ATOM 784 O O . ALA A 1 97 ? -26.557 -4.952 39.891 1.00 85.25 97 ALA A O 1
ATOM 785 N N . LYS A 1 98 ? -27.222 -3.878 38.036 1.00 87.50 98 LYS A N 1
ATOM 786 C CA . LYS A 1 98 ? -28.500 -4.589 37.918 1.00 87.50 98 LYS A CA 1
ATOM 787 C C . LYS A 1 98 ? -28.301 -6.092 37.707 1.00 87.50 98 LYS A C 1
ATOM 789 O O . LYS A 1 98 ? -28.967 -6.884 38.367 1.00 87.50 98 LYS A O 1
ATOM 794 N N . LEU A 1 99 ? -27.389 -6.492 36.819 1.00 89.12 99 LEU A N 1
ATOM 795 C CA . LEU A 1 99 ? -27.059 -7.904 36.587 1.00 89.12 99 LEU A CA 1
ATOM 796 C C . LEU A 1 99 ? -26.377 -8.543 37.803 1.00 89.12 99 LEU A C 1
ATOM 798 O O . LEU A 1 99 ? -26.710 -9.671 38.150 1.00 89.12 99 LEU A O 1
ATOM 802 N N . ALA A 1 100 ? -25.472 -7.828 38.473 1.00 89.19 100 ALA A N 1
ATOM 803 C CA . ALA A 1 100 ? -24.799 -8.285 39.689 1.00 89.19 100 ALA A CA 1
ATOM 804 C C . ALA A 1 100 ? -25.802 -8.570 40.818 1.00 89.19 100 ALA A C 1
ATOM 806 O O . ALA A 1 100 ? -25.740 -9.611 41.473 1.00 89.19 100 ALA A O 1
ATOM 807 N N . LYS A 1 101 ? -26.785 -7.683 40.986 1.00 89.56 101 LYS A N 1
ATOM 808 C CA . LYS A 1 101 ? -27.849 -7.854 41.974 1.00 89.56 101 LYS A CA 1
ATOM 809 C C . LYS A 1 101 ? -28.796 -9.000 41.626 1.00 89.56 101 LYS A C 1
ATOM 811 O O . LYS A 1 101 ? -29.112 -9.798 42.497 1.00 89.56 101 LYS A O 1
ATOM 816 N N . LEU A 1 102 ? -29.219 -9.102 40.362 1.00 91.31 102 LEU A N 1
ATOM 817 C CA . LEU A 1 102 ? -30.175 -10.125 39.918 1.00 91.31 102 LEU A CA 1
ATOM 818 C C . LEU A 1 102 ? -29.579 -11.536 39.868 1.00 91.31 102 LEU A C 1
ATOM 820 O O . LEU A 1 102 ? -30.234 -12.483 40.285 1.00 91.31 102 LEU A O 1
ATOM 824 N N . ASN A 1 103 ? -28.361 -11.684 39.344 1.00 93.50 103 ASN A N 1
ATOM 825 C CA . ASN A 1 103 ? -27.790 -13.001 39.048 1.00 93.50 103 ASN A CA 1
ATOM 826 C C . ASN A 1 103 ? -26.844 -13.508 40.140 1.00 93.50 103 ASN A C 1
ATOM 828 O O . ASN A 1 103 ? -26.622 -14.711 40.235 1.00 93.50 103 ASN A O 1
ATOM 832 N N . TYR A 1 104 ? -26.269 -12.608 40.940 1.00 90.00 104 TYR A N 1
ATOM 833 C CA . TYR A 1 104 ? -25.223 -12.951 41.906 1.00 90.00 104 TYR A CA 1
ATOM 834 C C . TYR A 1 104 ? -25.556 -12.509 43.337 1.00 90.00 104 TYR A C 1
ATOM 836 O O . TYR A 1 104 ? -24.708 -12.647 44.214 1.00 90.00 104 TYR A O 1
ATOM 844 N N . ASN A 1 105 ? -26.765 -11.977 43.586 1.00 87.12 105 ASN A N 1
ATOM 845 C CA . ASN A 1 105 ? -27.182 -11.415 44.879 1.00 87.12 105 ASN A CA 1
ATOM 846 C C . ASN A 1 105 ? -26.157 -10.426 45.469 1.00 87.12 105 ASN A C 1
ATOM 848 O O . ASN A 1 105 ? -26.023 -10.297 46.686 1.00 87.12 105 ASN A O 1
ATOM 852 N N . MET A 1 106 ? -25.415 -9.726 44.604 1.00 87.06 106 MET A N 1
ATOM 8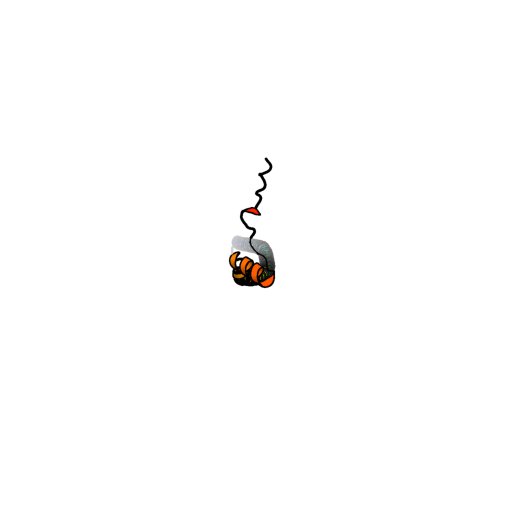53 C CA . MET A 1 106 ? -24.482 -8.695 45.040 1.00 87.06 106 MET A CA 1
ATOM 854 C C . MET A 1 106 ? -25.268 -7.438 45.405 1.00 87.06 106 MET A C 1
ATOM 856 O O . MET A 1 106 ? -26.095 -6.968 44.623 1.00 87.06 106 MET A O 1
ATOM 860 N N . ASP A 1 107 ? -24.984 -6.871 46.573 1.00 84.56 107 ASP A N 1
ATOM 861 C CA . ASP A 1 107 ? -25.545 -5.593 47.004 1.00 84.56 107 ASP A CA 1
ATOM 862 C C . ASP A 1 107 ? -24.420 -4.586 47.243 1.00 84.56 107 ASP A C 1
ATOM 864 O O . ASP A 1 107 ? -23.279 -4.956 47.539 1.00 84.56 107 ASP A O 1
ATOM 868 N N . PHE A 1 108 ? -24.729 -3.299 47.086 1.00 82.88 108 PHE A N 1
ATOM 869 C CA . PHE A 1 108 ? -23.745 -2.260 47.372 1.00 82.88 108 PHE A CA 1
ATOM 870 C C . PHE A 1 108 ? -23.438 -2.218 48.877 1.00 82.88 108 PHE A C 1
ATOM 872 O O . PHE A 1 108 ? -24.359 -2.333 49.691 1.00 82.88 108 PHE A O 1
ATOM 879 N N . PRO A 1 109 ? -22.164 -2.021 49.265 1.00 84.69 109 PRO A N 1
ATOM 880 C CA . PRO A 1 109 ? -21.793 -1.899 50.667 1.00 84.69 109 PRO A CA 1
ATOM 881 C C . PRO A 1 109 ? -22.492 -0.693 51.299 1.00 84.69 109 PRO A C 1
ATOM 883 O O . PRO A 1 109 ? -22.595 0.382 50.699 1.00 84.69 109 PRO A O 1
ATOM 886 N N . LYS A 1 110 ? -22.972 -0.870 52.529 1.00 86.75 110 LYS A N 1
ATOM 887 C CA . LYS A 1 110 ? -23.601 0.208 53.297 1.00 86.75 110 LYS A CA 1
ATOM 888 C C . LYS A 1 110 ? -22.540 1.184 53.819 1.00 86.75 110 LYS A C 1
ATOM 890 O O . LYS A 1 110 ? -21.360 0.850 53.899 1.00 86.75 110 LYS A O 1
ATOM 895 N N . LYS A 1 111 ? -22.946 2.410 54.173 1.00 83.44 111 LYS A N 1
ATOM 896 C CA . LYS A 1 111 ? -22.019 3.490 54.580 1.00 83.44 111 LYS A CA 1
ATOM 897 C C . LYS A 1 111 ? -21.121 3.113 55.766 1.00 83.44 111 LYS A C 1
ATOM 899 O O . LYS A 1 111 ? -19.991 3.575 55.839 1.00 83.44 111 LYS A O 1
ATOM 904 N N . ASP A 1 112 ? -21.620 2.269 56.657 1.00 85.00 112 ASP A N 1
ATOM 905 C CA . ASP A 1 112 ? -20.945 1.689 57.823 1.00 85.00 112 ASP A CA 1
ATOM 906 C C . ASP A 1 112 ? -19.909 0.606 57.470 1.00 85.00 112 ASP A C 1
ATOM 908 O O . ASP A 1 112 ? -19.053 0.286 58.290 1.00 85.00 112 ASP A O 1
ATOM 912 N N . GLN A 1 113 ? -19.945 0.068 56.249 1.00 80.00 113 GLN A N 1
ATOM 913 C CA . GLN A 1 113 ? -19.044 -0.983 55.763 1.00 80.00 113 GLN A CA 1
ATOM 914 C C . GLN A 1 113 ? -17.919 -0.444 54.861 1.00 80.00 113 GLN A C 1
ATOM 916 O O . GLN A 1 113 ? -17.051 -1.205 54.435 1.00 80.00 113 GLN A O 1
ATOM 921 N N . ILE A 1 114 ? -17.919 0.857 54.549 1.00 86.12 114 ILE A N 1
ATOM 922 C CA . ILE A 1 114 ? -16.921 1.491 53.679 1.00 86.12 114 ILE A CA 1
ATOM 923 C C . ILE A 1 114 ? -15.793 2.061 54.542 1.00 86.12 114 ILE A C 1
ATOM 925 O O . ILE A 1 114 ? -16.002 2.994 55.315 1.00 86.12 114 ILE A O 1
ATOM 929 N N . LYS A 1 115 ? -14.573 1.538 54.374 1.00 85.06 115 LYS A N 1
ATOM 930 C CA . LYS A 1 115 ? -13.357 2.095 54.981 1.00 85.06 115 LYS A CA 1
ATOM 931 C C . LYS A 1 115 ? -12.454 2.667 53.892 1.00 85.06 115 LYS A C 1
ATOM 933 O O . LYS A 1 115 ? -11.954 1.926 53.049 1.00 85.06 115 LYS A O 1
ATOM 938 N N . TYR A 1 116 ? -12.248 3.981 53.912 1.00 83.12 116 TYR A N 1
ATOM 939 C CA . TYR A 1 116 ? -11.314 4.646 53.007 1.00 83.12 116 TYR A CA 1
ATOM 940 C C . TYR A 1 116 ? -9.880 4.398 53.485 1.00 83.12 116 TYR A C 1
ATOM 942 O O . TYR A 1 116 ? -9.589 4.524 54.674 1.00 83.12 116 TYR A O 1
ATOM 950 N N . LEU A 1 117 ? -8.999 4.004 52.568 1.00 83.00 117 LEU A N 1
ATOM 951 C CA . LEU A 1 117 ? -7.571 3.889 52.846 1.00 83.00 117 LEU A CA 1
ATOM 952 C C . LEU A 1 117 ? -6.935 5.273 52.709 1.00 83.00 117 LEU A C 1
ATOM 954 O O . LEU A 1 117 ? -7.137 5.945 51.694 1.00 83.00 117 LEU A O 1
ATOM 958 N N . ASP A 1 118 ? -6.164 5.685 53.715 1.00 80.38 118 ASP A N 1
ATOM 959 C CA . ASP A 1 118 ? -5.362 6.901 53.623 1.00 80.38 118 ASP A CA 1
ATOM 960 C C . ASP A 1 118 ? -4.333 6.754 52.500 1.00 80.38 118 ASP A C 1
ATOM 962 O O . ASP A 1 118 ? -3.691 5.710 52.345 1.00 80.38 118 ASP A O 1
ATOM 966 N N . LYS A 1 119 ? -4.186 7.807 51.688 1.00 73.38 119 LYS A N 1
ATOM 967 C CA . LYS A 1 119 ? -3.161 7.841 50.643 1.00 73.38 119 LYS A CA 1
ATOM 968 C C . LYS A 1 119 ? -1.791 7.717 51.308 1.00 73.38 119 LYS A C 1
ATOM 970 O O . LYS A 1 119 ? -1.410 8.577 52.099 1.00 73.38 119 LYS A O 1
ATOM 975 N N . LEU A 1 120 ? -1.061 6.660 50.957 1.00 68.81 120 LEU A N 1
ATOM 976 C CA . LEU A 1 120 ? 0.364 6.545 51.251 1.00 68.81 120 LEU A CA 1
ATOM 977 C C . LEU A 1 120 ? 1.066 7.785 50.669 1.00 68.81 120 LEU A C 1
ATOM 979 O O . LEU A 1 120 ? 0.884 8.089 49.488 1.00 68.81 120 LEU A O 1
ATOM 983 N N . LYS A 1 121 ? 1.758 8.527 51.542 1.00 60.69 121 LYS A N 1
ATOM 984 C CA . LYS A 1 121 ? 2.555 9.714 51.206 1.00 60.69 121 LYS A CA 1
ATOM 985 C C . LYS A 1 121 ? 3.745 9.357 50.329 1.00 60.69 121 LYS A C 1
ATOM 987 O O . LYS A 1 121 ? 4.363 8.305 50.602 1.00 60.69 121 LYS A O 1
#

Foldseek 3Di:
DDPVVVVVVVVVVVVVVVVVVVVVVVVVVVVVVVVVVVVVVVVVVVVVVVVVVVVVVVVVVVVVVVVVVVVVVVVVVVVVVVVVVVCVVVPDPVVVQVCCCPPVVDDDDDPVRDDDDDDDD

Sequence (121 aa):
MNTAQVEYIGLSNERILENKTKADGITRKSSLYKNISLILFVVLTTVFSVIILYGYLNIAKQNRKINTLNSEILSLKTERDNYNIKLEPYKSVDRIAKLAKLNYNMDFPKKDQIKYLDKLK

pLDDT: mean 83.73, std 13.43, range [50.94, 97.5]

Radius of gyration: 49.2 Å; Cα contacts (8 Å, |Δi|>4): 11; chains: 1; bounding box: 80×41×140 Å

Solvent-accessible surface area (backbone atoms only — not comparable to full-atom values): 7039 Å² total; per-residue (Å²): 132,60,70,67,59,56,51,53,52,51,57,52,51,53,52,52,51,53,50,52,60,58,51,58,61,62,54,59,58,54,53,53,55,51,53,52,50,50,51,53,50,53,52,51,52,51,53,51,50,53,53,54,51,54,52,50,54,52,52,54,54,49,51,52,51,51,54,51,53,52,52,49,52,51,52,53,49,53,50,52,52,51,51,50,60,69,45,51,80,72,68,41,64,67,58,50,50,52,48,37,34,73,77,66,72,48,73,83,81,53,82,92,70,64,79,87,79,78,80,84,127

Secondary structure (DSSP, 8-state):
--HHHHHHHHHHHHHHHHHHHHHHHHHHHHHHHHHHHHHHHHHHHHHHHHHHHHHHHHHHHHHHHHHHHHHHHHHHHHHHHHHHHHHGGGS-HHHHHHHHHHHH---PPPGGG--PPPPP-

Mean predicted aligned error: 15.83 Å

Nearest PDB structures (foldseek):
  8p1u-assembly1_C  TM=4.745E-01  e=3.006E-01  Pseudomonas aeruginosa